Protein AF-A0A444R8L6-F1 (afdb_monomer)

Foldseek 3Di:
DPPVVVVVVCLVVVPLVVLVVVLVVVCVVCVPCNVVSVVVNVVSVVVVLLVVLLVVLVVCVVVVNDPVVSCVPSVDDPVNNVVVVD

Nearest PDB structures (foldseek):
  7th0-assembly1_A-2  TM=9.641E-01  e=3.885E-04  Escherichia coli str. K-12 substr. MG1655
  4u7o-assembly1_A  TM=6.287E-01  e=8.735E+00  Lactiplantibacillus plantarum JDM1
  3frw-assembly1_A  TM=4.743E-01  e=7.730E+00  Blautia obeum ATCC 29174

Sequence (86 aa):
RQIKGLFNYILQTGDAVRFNDFIDGVAERSPKHKESLMTIAERLRQEGEQSKALHIAKIMLESGVPLADIMRFTGVSEEELAAASQ

Solvent-accessible surface area (backbone atoms only — not comparable to full-atom values): 4949 Å² total; per-residue (Å²): 128,64,65,65,57,54,51,50,48,41,66,72,67,65,47,64,70,64,45,52,58,49,54,52,60,50,26,70,78,32,69,92,47,24,67,61,50,51,51,50,52,50,48,54,49,51,53,49,52,52,51,50,32,51,52,52,43,50,54,39,49,77,71,66,50,56,65,72,57,41,31,71,75,48,70,51,52,71,67,58,56,56,66,74,71,114

Mean predicted aligned error: 10.6 Å

Secondary structure (DSSP, 8-state):
-HHHHHHHHHHHHT-HHHHHHHHHHHHHH-GGGHHHHHHHHHHHHHHHHHHHHHHHHHHHHHTT--HHHHHHHH---HHHHHHTT-

Structure (mmCIF, N/CA/C/O backbone):
data_AF-A0A444R8L6-F1
#
_entry.id   AF-A0A444R8L6-F1
#
loop_
_atom_site.group_PDB
_atom_site.id
_atom_site.type_symbol
_atom_site.label_atom_id
_atom_site.label_alt_id
_atom_site.label_comp_id
_atom_site.label_asym_id
_atom_site.label_entity_id
_atom_site.label_seq_id
_atom_site.pdbx_PDB_ins_code
_atom_site.Cartn_x
_atom_site.Cartn_y
_atom_site.Cartn_z
_atom_site.occupancy
_atom_site.B_iso_or_equiv
_atom_site.auth_seq_id
_atom_site.auth_comp_id
_atom_site.auth_asym_id
_atom_site.auth_atom_id
_atom_site.pdbx_PDB_model_num
ATOM 1 N N . ARG A 1 1 ? 10.090 13.635 -22.409 1.00 51.97 1 ARG A N 1
ATOM 2 C CA . ARG A 1 1 ? 8.813 14.037 -21.757 1.00 51.97 1 ARG A CA 1
ATOM 3 C C . ARG A 1 1 ? 7.713 12.959 -21.799 1.00 51.97 1 ARG A C 1
ATOM 5 O O . ARG A 1 1 ? 6.732 13.136 -21.099 1.00 51.97 1 ARG A O 1
ATOM 12 N N . GLN A 1 2 ? 7.864 11.838 -22.520 1.00 56.22 2 GLN A N 1
ATOM 13 C CA . GLN A 1 2 ? 6.787 10.838 -22.666 1.00 56.22 2 GLN A CA 1
ATOM 14 C C . GLN A 1 2 ? 6.715 9.787 -21.535 1.00 56.22 2 GLN A C 1
ATOM 16 O O . GLN A 1 2 ? 5.623 9.368 -21.172 1.00 56.22 2 GLN A O 1
ATOM 21 N N . ILE A 1 3 ? 7.841 9.430 -20.903 1.00 54.72 3 ILE A N 1
ATOM 22 C CA . ILE A 1 3 ? 7.869 8.386 -19.857 1.00 54.72 3 ILE A CA 1
ATOM 23 C C . ILE A 1 3 ? 7.087 8.786 -18.596 1.00 54.72 3 ILE A C 1
ATOM 25 O O . ILE A 1 3 ? 6.324 7.982 -18.080 1.00 54.72 3 ILE A O 1
ATOM 29 N N . LYS A 1 4 ? 7.204 10.040 -18.132 1.00 53.00 4 LYS A N 1
ATOM 30 C CA . LYS A 1 4 ? 6.483 10.514 -16.932 1.00 53.00 4 LYS A CA 1
ATOM 31 C C . LYS A 1 4 ? 4.959 10.429 -17.072 1.00 53.00 4 LYS A C 1
ATOM 33 O O . LYS A 1 4 ? 4.287 10.105 -16.104 1.00 53.00 4 LYS A O 1
ATOM 38 N N . GLY A 1 5 ? 4.423 10.720 -18.260 1.00 58.09 5 GLY A N 1
ATOM 39 C CA . GLY A 1 5 ? 2.978 10.676 -18.502 1.00 58.09 5 GLY A CA 1
ATOM 40 C C . GLY A 1 5 ? 2.431 9.250 -18.478 1.00 58.09 5 GLY A C 1
ATOM 41 O O . GLY A 1 5 ? 1.420 8.995 -17.834 1.00 58.09 5 GLY A O 1
ATOM 42 N N . LEU A 1 6 ? 3.142 8.313 -19.115 1.00 56.78 6 LEU A N 1
ATOM 43 C CA . LEU A 1 6 ? 2.749 6.904 -19.135 1.00 56.78 6 LEU A CA 1
ATOM 44 C C . LEU A 1 6 ? 2.912 6.247 -17.756 1.00 56.78 6 LEU A C 1
ATOM 46 O O . LEU A 1 6 ? 2.047 5.491 -17.330 1.00 56.78 6 LEU A O 1
ATOM 50 N N . PHE A 1 7 ? 3.977 6.600 -17.034 1.00 62.31 7 PHE A N 1
ATOM 51 C CA . PHE A 1 7 ? 4.213 6.138 -15.668 1.00 62.31 7 PHE A CA 1
ATOM 52 C C . PHE A 1 7 ? 3.107 6.604 -14.712 1.00 62.31 7 PHE A C 1
ATOM 54 O O . PHE A 1 7 ? 2.557 5.796 -13.970 1.00 62.31 7 PHE A O 1
ATOM 61 N N . ASN A 1 8 ? 2.706 7.879 -14.795 1.00 54.03 8 ASN A N 1
ATOM 62 C CA . ASN A 1 8 ? 1.578 8.402 -14.020 1.00 54.03 8 ASN A CA 1
ATOM 63 C C . ASN A 1 8 ? 0.254 7.715 -14.374 1.00 54.03 8 ASN A C 1
ATOM 65 O O . ASN A 1 8 ? -0.547 7.466 -13.482 1.00 54.03 8 ASN A O 1
ATOM 69 N N . TYR A 1 9 ? 0.027 7.389 -15.649 1.00 57.31 9 TYR A N 1
ATOM 70 C CA . TYR A 1 9 ? -1.189 6.703 -16.083 1.00 57.31 9 TYR A CA 1
ATOM 71 C C . TYR A 1 9 ? -1.278 5.275 -15.529 1.00 57.31 9 TYR A C 1
ATOM 73 O O . TYR A 1 9 ? -2.325 4.890 -15.016 1.00 57.31 9 TYR A O 1
ATOM 81 N N . ILE A 1 10 ? -0.183 4.508 -15.570 1.00 62.03 10 ILE A N 1
ATOM 82 C CA . ILE A 1 10 ? -0.135 3.142 -15.025 1.00 62.03 10 ILE A CA 1
ATOM 83 C C . ILE A 1 10 ? -0.291 3.157 -13.495 1.00 62.03 10 ILE A C 1
ATOM 85 O O . ILE A 1 10 ? -1.067 2.374 -12.953 1.00 62.03 10 ILE A O 1
ATOM 89 N N . LEU A 1 11 ? 0.367 4.096 -12.805 1.00 58.44 11 LEU A N 1
ATOM 90 C CA . LEU A 1 11 ? 0.211 4.263 -11.356 1.00 58.44 11 LEU A CA 1
ATOM 91 C C . LEU A 1 11 ? -1.205 4.694 -10.944 1.00 58.44 11 LEU A C 1
ATOM 93 O O . LEU A 1 11 ? -1.705 4.217 -9.933 1.00 58.44 11 LEU A O 1
ATOM 97 N N . GLN A 1 12 ? -1.867 5.569 -11.712 1.00 53.00 12 GLN A N 1
ATOM 98 C CA . GLN A 1 12 ? -3.232 6.025 -11.406 1.00 53.00 12 GLN A CA 1
ATOM 99 C C . GLN A 1 12 ? -4.309 4.980 -11.705 1.00 53.00 12 GLN A C 1
ATOM 101 O O . GLN A 1 12 ? -5.332 4.959 -11.027 1.00 53.00 12 GLN A O 1
ATOM 106 N N . THR A 1 13 ? -4.113 4.145 -12.727 1.00 54.22 13 THR A N 1
ATOM 107 C CA . THR A 1 13 ? -5.098 3.124 -13.126 1.00 54.22 13 THR A CA 1
ATOM 108 C C . THR A 1 13 ? -4.947 1.799 -12.379 1.00 54.22 13 THR A C 1
ATOM 110 O O . THR A 1 13 ? -5.882 1.003 -12.394 1.00 54.22 13 THR A O 1
ATOM 113 N N . GLY A 1 14 ? -3.813 1.556 -11.707 1.00 52.19 14 GLY A N 1
ATOM 114 C CA . GLY A 1 14 ? -3.597 0.352 -10.896 1.00 52.19 14 GLY A CA 1
ATOM 115 C C . GLY A 1 14 ? -3.462 -0.946 -11.703 1.00 52.19 14 GLY A C 1
ATOM 116 O O . GLY A 1 14 ? -3.556 -2.033 -11.133 1.00 52.19 14 GLY A O 1
ATOM 117 N N . ASP A 1 15 ? -3.247 -0.858 -13.019 1.00 62.34 15 ASP A N 1
ATOM 118 C CA . ASP A 1 15 ? -3.091 -2.019 -13.899 1.00 62.34 15 ASP A CA 1
ATOM 119 C C . ASP A 1 15 ? -1.684 -2.625 -13.750 1.00 62.34 15 ASP A C 1
ATOM 121 O O . ASP A 1 15 ? -0.731 -2.276 -14.458 1.00 62.34 15 ASP A O 1
ATOM 125 N N . ALA A 1 16 ? -1.556 -3.531 -12.777 1.00 57.09 16 ALA A N 1
ATOM 126 C CA . ALA A 1 16 ? -0.306 -4.202 -12.425 1.00 57.09 16 ALA A CA 1
ATOM 127 C C . ALA A 1 16 ? 0.300 -5.010 -13.588 1.00 57.09 16 ALA A C 1
ATOM 129 O O . ALA A 1 16 ? 1.518 -5.186 -13.636 1.00 57.09 16 ALA A O 1
ATOM 130 N N . VAL A 1 17 ? -0.523 -5.470 -14.540 1.00 55.28 17 VAL A N 1
ATOM 131 C CA . VAL A 1 17 ? -0.058 -6.235 -15.708 1.00 55.28 17 VAL A CA 1
ATOM 132 C C . VAL A 1 17 ? 0.751 -5.328 -16.633 1.00 55.28 17 VAL A C 1
ATOM 134 O O . VAL A 1 17 ? 1.894 -5.632 -16.962 1.00 55.28 17 VAL A O 1
ATOM 137 N N . ARG A 1 18 ? 0.217 -4.144 -16.954 1.00 64.38 18 ARG A N 1
ATOM 138 C CA . ARG A 1 18 ? 0.917 -3.152 -17.789 1.00 64.38 18 ARG A CA 1
ATOM 139 C C . ARG A 1 18 ? 2.139 -2.537 -17.113 1.00 64.38 18 ARG A C 1
ATOM 141 O O . ARG A 1 18 ? 3.043 -2.065 -17.803 1.00 64.38 18 ARG A O 1
ATOM 148 N N . PHE A 1 19 ? 2.167 -2.519 -15.781 1.00 67.12 19 PHE A N 1
ATOM 149 C CA . PHE A 1 19 ? 3.314 -2.037 -15.019 1.00 67.12 19 PHE A CA 1
ATOM 150 C C . PHE A 1 19 ? 4.530 -2.953 -15.166 1.00 67.12 19 PHE A C 1
ATOM 152 O O . PHE A 1 19 ? 5.614 -2.461 -15.477 1.00 67.12 19 PHE A O 1
ATOM 159 N N . ASN A 1 20 ? 4.354 -4.268 -15.011 1.00 67.44 20 ASN A N 1
ATOM 160 C CA . ASN A 1 20 ? 5.460 -5.221 -15.133 1.00 67.44 20 ASN A CA 1
ATOM 161 C C . ASN A 1 20 ? 6.033 -5.240 -16.560 1.00 67.44 20 ASN A C 1
ATOM 163 O O . ASN A 1 20 ? 7.239 -5.059 -16.716 1.00 67.44 20 ASN A O 1
ATOM 167 N N . ASP A 1 21 ? 5.179 -5.291 -17.592 1.00 71.75 21 ASP A N 1
ATOM 168 C CA . ASP A 1 21 ? 5.606 -5.239 -19.003 1.00 71.75 21 ASP A CA 1
ATOM 169 C C . ASP A 1 21 ? 6.402 -3.960 -19.326 1.00 71.75 21 ASP A C 1
ATOM 171 O O . ASP A 1 21 ? 7.373 -3.962 -20.091 1.00 71.75 21 ASP A O 1
ATOM 175 N N . PHE A 1 22 ? 6.002 -2.833 -18.729 1.00 71.31 22 PHE A N 1
ATOM 176 C CA . PHE A 1 22 ? 6.715 -1.571 -18.872 1.00 71.31 22 PHE A CA 1
ATOM 177 C C . PHE A 1 22 ? 8.093 -1.616 -18.199 1.00 71.31 22 PHE A C 1
ATOM 179 O O . PHE A 1 22 ? 9.080 -1.204 -18.814 1.00 71.31 22 PHE A O 1
ATOM 186 N N . ILE A 1 23 ? 8.172 -2.098 -16.954 1.00 70.94 23 ILE A N 1
ATOM 187 C CA . ILE A 1 23 ? 9.434 -2.212 -16.213 1.00 70.94 23 ILE A CA 1
ATOM 188 C C . ILE A 1 23 ? 10.402 -3.142 -16.949 1.00 70.94 23 ILE A C 1
ATOM 190 O O . ILE A 1 23 ? 11.557 -2.757 -17.147 1.00 70.94 23 ILE A O 1
ATOM 194 N N . ASP A 1 24 ? 9.924 -4.282 -17.449 1.00 72.38 24 ASP A N 1
ATOM 195 C CA . ASP A 1 24 ? 10.715 -5.228 -18.239 1.00 72.38 24 ASP A CA 1
ATOM 196 C C . ASP A 1 24 ? 11.240 -4.584 -19.531 1.00 72.38 24 ASP A C 1
ATOM 198 O O . ASP A 1 24 ? 12.444 -4.612 -19.807 1.00 72.38 24 ASP A O 1
ATOM 202 N N . GLY A 1 25 ? 10.382 -3.878 -20.274 1.00 73.25 25 GLY A N 1
ATOM 203 C CA . GLY A 1 25 ? 10.791 -3.182 -21.494 1.00 73.25 25 GLY A CA 1
ATOM 204 C C . GLY A 1 25 ? 11.764 -2.017 -21.256 1.00 73.25 25 GLY A C 1
ATOM 205 O O . GLY A 1 25 ? 12.537 -1.651 -22.145 1.00 73.25 25 GLY A O 1
ATOM 206 N N . VAL A 1 26 ? 11.749 -1.364 -20.088 1.00 68.75 26 VAL A N 1
ATOM 207 C CA . VAL A 1 26 ? 12.759 -0.345 -19.735 1.00 68.75 26 VAL A CA 1
ATOM 208 C C . VAL A 1 26 ? 14.062 -1.006 -19.268 1.00 68.75 26 VAL A C 1
ATOM 210 O O . VAL A 1 26 ? 15.141 -0.540 -19.640 1.00 68.75 26 VAL A O 1
ATOM 213 N N . ALA A 1 27 ? 13.977 -2.109 -18.525 1.00 69.81 27 ALA A N 1
ATOM 214 C CA . ALA A 1 27 ? 15.119 -2.894 -18.072 1.00 69.81 27 ALA A CA 1
ATOM 215 C C . ALA A 1 27 ? 15.931 -3.499 -19.232 1.00 69.81 27 ALA A C 1
ATOM 217 O O . ALA A 1 27 ? 17.162 -3.486 -19.178 1.00 69.81 27 ALA A O 1
ATOM 218 N N . GLU A 1 28 ? 15.278 -3.970 -20.300 1.00 73.06 28 GLU A N 1
ATOM 219 C CA . GLU A 1 28 ? 15.956 -4.455 -21.516 1.00 73.06 28 GLU A CA 1
ATOM 220 C C . GLU A 1 28 ? 16.736 -3.352 -22.238 1.00 73.06 28 GLU A C 1
ATOM 222 O O . GLU A 1 28 ? 17.858 -3.564 -22.697 1.00 73.06 28 GLU A O 1
ATOM 227 N N . ARG A 1 29 ? 16.166 -2.144 -22.313 1.00 74.75 29 ARG A N 1
ATOM 228 C CA . ARG A 1 29 ? 16.784 -0.997 -22.999 1.00 74.75 29 ARG A CA 1
ATOM 229 C C . ARG A 1 29 ? 17.910 -0.351 -22.199 1.00 74.75 29 ARG A C 1
ATOM 231 O O . ARG A 1 29 ? 18.688 0.422 -22.756 1.00 74.75 29 ARG A O 1
ATOM 238 N N . SER A 1 30 ? 18.007 -0.645 -20.904 1.00 67.56 30 SER A N 1
ATOM 239 C CA . SER A 1 30 ? 19.091 -0.156 -20.061 1.00 67.56 30 SER A CA 1
ATOM 240 C C . SER A 1 30 ? 19.541 -1.208 -19.043 1.00 67.56 30 SER A C 1
ATOM 242 O O . SER A 1 30 ? 19.191 -1.126 -17.862 1.00 67.56 30 SER A O 1
ATOM 244 N N . PRO A 1 31 ? 20.395 -2.162 -19.465 1.00 67.31 31 PRO A N 1
ATOM 245 C CA . PRO A 1 31 ? 20.912 -3.211 -18.585 1.00 67.31 31 PRO A CA 1
ATOM 246 C C . PRO A 1 31 ? 21.600 -2.652 -17.333 1.00 67.31 31 PRO A C 1
ATOM 248 O O . PRO A 1 31 ? 21.490 -3.221 -16.252 1.00 67.31 31 PRO A O 1
ATOM 251 N N . LYS A 1 32 ? 22.245 -1.483 -17.459 1.00 73.25 32 LYS A N 1
ATOM 252 C CA . LYS A 1 32 ? 22.922 -0.774 -16.363 1.00 73.25 32 LYS A CA 1
ATOM 253 C C . LYS A 1 32 ? 21.966 -0.257 -15.276 1.00 73.25 32 LYS A C 1
ATOM 255 O O . LYS A 1 32 ? 22.396 -0.055 -14.147 1.00 73.25 32 LYS A O 1
ATOM 260 N N . HIS A 1 33 ? 20.695 -0.021 -15.601 1.00 63.16 33 HIS A N 1
ATOM 261 C CA . HIS A 1 33 ? 19.694 0.519 -14.671 1.00 63.16 33 HIS A CA 1
ATOM 262 C C . HIS A 1 33 ? 18.599 -0.491 -14.301 1.00 63.16 33 HIS A C 1
ATOM 264 O O . HIS A 1 33 ? 17.724 -0.171 -13.498 1.00 63.16 33 HIS A O 1
ATOM 270 N N . LYS A 1 34 ? 18.667 -1.714 -14.843 1.00 68.94 34 LYS A N 1
ATOM 271 C CA . LYS A 1 34 ? 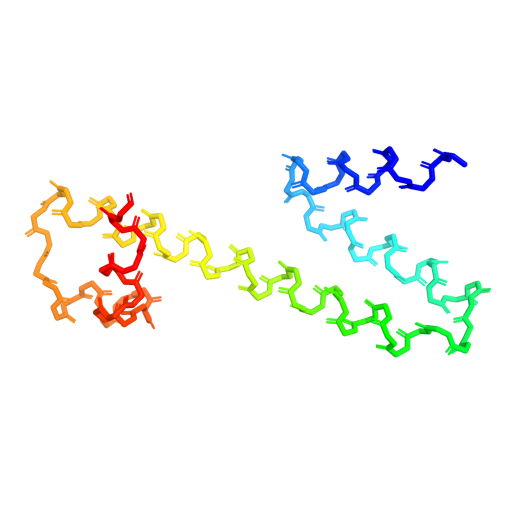17.709 -2.801 -14.607 1.00 68.94 34 LYS A CA 1
ATOM 272 C C . LYS A 1 34 ? 17.485 -3.076 -13.121 1.00 68.94 34 LYS A C 1
ATOM 274 O O . LYS A 1 34 ? 16.346 -3.084 -12.676 1.00 68.94 34 LYS A O 1
ATOM 279 N N . GLU A 1 35 ? 18.552 -3.245 -12.347 1.00 71.31 35 GLU A N 1
ATOM 280 C CA . GLU A 1 35 ? 18.453 -3.555 -10.914 1.00 71.31 35 GLU A CA 1
ATOM 281 C C . GLU A 1 35 ? 17.764 -2.433 -10.120 1.00 71.31 35 GLU A C 1
ATOM 283 O O . GLU A 1 35 ? 16.863 -2.686 -9.317 1.00 71.31 35 GLU A O 1
ATOM 288 N N . SER A 1 36 ? 18.113 -1.173 -10.399 1.00 70.88 36 SER A N 1
ATOM 289 C CA . SER A 1 36 ? 17.481 -0.016 -9.756 1.00 70.88 36 SER A CA 1
ATOM 290 C C . SER A 1 36 ? 16.001 0.116 -10.126 1.00 70.88 36 SER A C 1
ATOM 292 O O . SER A 1 36 ? 15.183 0.430 -9.266 1.00 70.88 36 SER A O 1
ATOM 294 N N . LEU A 1 37 ? 15.635 -0.148 -11.382 1.00 69.25 37 LEU A N 1
ATOM 295 C CA . LEU A 1 37 ? 14.244 -0.095 -11.842 1.00 69.25 37 LEU A CA 1
ATOM 296 C C . LEU A 1 37 ? 13.398 -1.231 -11.267 1.00 69.25 37 LEU A C 1
ATOM 298 O O . LEU A 1 37 ? 12.286 -0.975 -10.818 1.00 69.25 37 LEU A O 1
ATOM 302 N N . MET A 1 38 ? 13.939 -2.449 -11.207 1.00 74.06 38 MET A N 1
ATOM 303 C CA . MET A 1 38 ? 13.298 -3.578 -10.528 1.00 74.06 38 MET A CA 1
ATOM 304 C C . MET A 1 38 ? 13.082 -3.284 -9.043 1.00 74.06 38 MET A C 1
ATOM 306 O O . MET A 1 38 ? 12.016 -3.566 -8.508 1.00 74.06 38 MET A O 1
ATOM 310 N N . THR A 1 39 ? 14.055 -2.645 -8.389 1.00 77.69 39 THR A N 1
ATOM 311 C CA . THR A 1 39 ? 13.927 -2.219 -6.988 1.00 77.69 39 THR A CA 1
ATOM 312 C C . THR A 1 39 ? 12.813 -1.184 -6.806 1.00 77.69 39 THR A C 1
ATOM 314 O O . THR A 1 39 ? 12.060 -1.255 -5.838 1.00 77.69 39 THR A O 1
ATOM 317 N N . ILE A 1 40 ? 12.679 -0.227 -7.729 1.00 71.75 40 ILE A N 1
ATOM 318 C CA . ILE A 1 40 ? 11.589 0.761 -7.708 1.00 71.75 40 ILE A CA 1
ATOM 319 C C . ILE A 1 40 ? 10.238 0.076 -7.951 1.00 71.75 40 ILE A C 1
ATOM 321 O O . ILE A 1 40 ? 9.273 0.375 -7.256 1.00 71.75 40 ILE A O 1
ATOM 325 N N . ALA A 1 41 ? 10.171 -0.860 -8.898 1.00 70.00 41 ALA A N 1
ATOM 326 C CA . ALA A 1 41 ? 8.965 -1.625 -9.192 1.00 70.00 41 ALA A CA 1
ATOM 327 C C . ALA A 1 41 ? 8.509 -2.477 -8.002 1.00 70.00 41 ALA A C 1
ATOM 329 O O . ALA A 1 41 ? 7.324 -2.512 -7.680 1.00 70.00 41 AL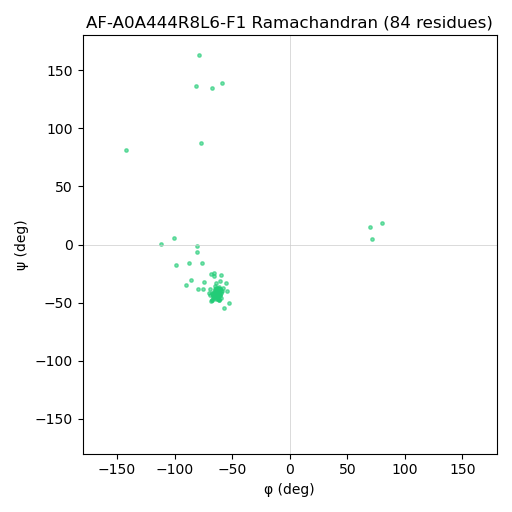A A O 1
ATOM 330 N N . GLU A 1 42 ? 9.455 -3.125 -7.322 1.00 72.88 42 GLU A N 1
ATOM 331 C CA . GLU A 1 42 ? 9.196 -3.889 -6.106 1.00 72.88 42 GLU A CA 1
ATOM 332 C C . GLU A 1 42 ? 8.654 -2.995 -4.990 1.00 72.88 42 GLU A C 1
ATOM 334 O O . GLU A 1 42 ? 7.615 -3.314 -4.421 1.00 72.88 42 GLU A O 1
ATOM 339 N N . ARG A 1 43 ? 9.287 -1.840 -4.737 1.00 71.06 43 ARG A N 1
ATOM 340 C CA . ARG A 1 43 ? 8.797 -0.874 -3.741 1.00 71.06 43 ARG A CA 1
ATOM 341 C C . ARG A 1 43 ? 7.395 -0.377 -4.066 1.00 71.06 43 ARG A C 1
ATOM 343 O O . ARG A 1 43 ? 6.544 -0.390 -3.193 1.00 71.06 43 ARG A O 1
ATOM 350 N N . LEU A 1 44 ? 7.128 -0.012 -5.320 1.00 69.25 44 LEU A N 1
ATOM 351 C CA . LEU A 1 44 ? 5.803 0.457 -5.737 1.00 69.25 44 LEU A CA 1
ATOM 352 C C . LEU A 1 44 ? 4.722 -0.615 -5.556 1.00 69.25 44 LEU A C 1
ATOM 354 O O . LEU A 1 44 ? 3.608 -0.304 -5.145 1.00 69.25 44 LEU A O 1
ATOM 358 N N . ARG A 1 45 ? 5.046 -1.884 -5.824 1.00 72.19 45 ARG A N 1
ATOM 359 C CA . ARG A 1 45 ? 4.143 -3.009 -5.556 1.00 72.19 45 ARG A CA 1
ATOM 360 C C . ARG A 1 45 ? 3.924 -3.208 -4.056 1.00 72.19 45 ARG A C 1
ATOM 362 O O . ARG A 1 45 ? 2.780 -3.367 -3.648 1.00 72.19 45 ARG A O 1
ATOM 369 N N . GLN A 1 46 ? 4.986 -3.179 -3.252 1.00 73.94 46 GLN A N 1
ATOM 370 C CA . GLN A 1 46 ? 4.895 -3.316 -1.795 1.00 73.94 46 GLN A CA 1
ATOM 371 C C . GLN A 1 46 ? 4.067 -2.188 -1.173 1.00 73.94 46 GLN A C 1
ATOM 373 O O . GLN A 1 46 ? 3.139 -2.467 -0.423 1.00 73.94 46 GLN A O 1
ATOM 378 N N . GLU A 1 47 ? 4.334 -0.936 -1.547 1.00 73.56 47 GLU A N 1
ATOM 379 C CA . GLU A 1 47 ? 3.563 0.235 -1.112 1.00 73.56 47 GLU A CA 1
ATOM 380 C C . GLU A 1 47 ? 2.093 0.135 -1.555 1.00 73.56 47 GLU A C 1
ATOM 382 O O . GLU A 1 47 ? 1.188 0.469 -0.791 1.00 73.56 47 GLU A O 1
ATOM 387 N N . GLY A 1 48 ? 1.831 -0.375 -2.764 1.00 78.25 48 GLY A N 1
ATOM 388 C CA . GLY A 1 48 ? 0.476 -0.608 -3.266 1.00 78.25 48 GLY A CA 1
ATOM 389 C C . GLY A 1 48 ? -0.290 -1.680 -2.485 1.00 78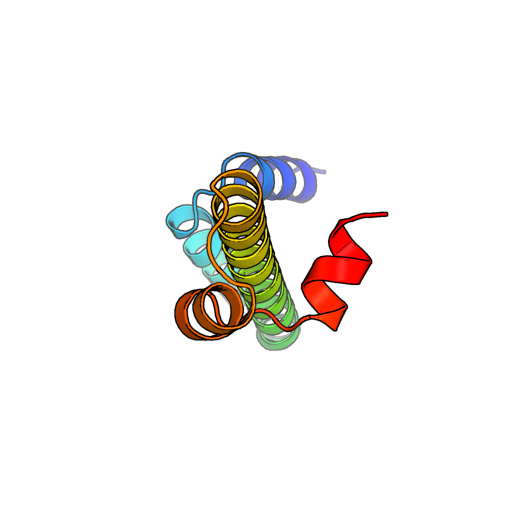.25 48 GLY A C 1
ATOM 390 O O . GLY A 1 48 ? -1.449 -1.469 -2.131 1.00 78.25 48 GLY A O 1
ATOM 391 N N . GLU A 1 49 ? 0.340 -2.816 -2.186 1.00 78.38 49 GLU A N 1
ATOM 392 C CA . GLU A 1 49 ? -0.264 -3.877 -1.370 1.00 78.38 49 GLU A CA 1
ATOM 393 C C . GLU A 1 49 ? -0.468 -3.425 0.083 1.00 78.38 49 GLU A C 1
ATOM 395 O O . GLU A 1 49 ? -1.546 -3.633 0.639 1.00 78.38 49 GLU A O 1
ATOM 400 N N . GLN A 1 50 ? 0.500 -2.713 0.667 1.00 81.06 50 GLN A N 1
ATOM 401 C CA . GLN A 1 50 ? 0.371 -2.122 2.002 1.00 81.06 50 GLN A CA 1
ATOM 402 C C . GLN A 1 50 ? -0.777 -1.102 2.049 1.00 81.06 50 GLN A C 1
ATOM 404 O O . GLN A 1 50 ? -1.585 -1.114 2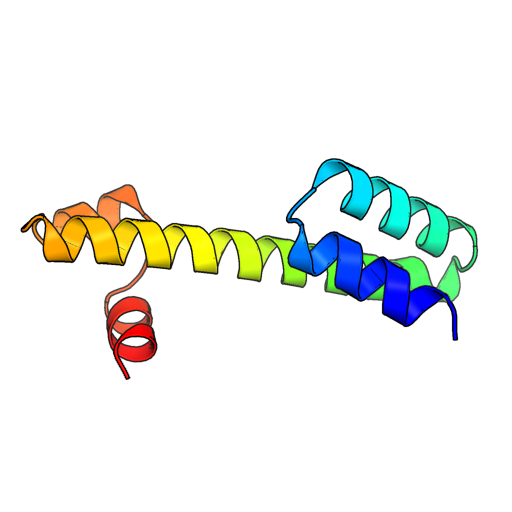.976 1.00 81.06 50 GLN A O 1
ATOM 409 N N . SER A 1 51 ? -0.914 -0.260 1.019 1.00 82.00 51 SER A N 1
ATOM 410 C CA . SER A 1 51 ? -2.014 0.702 0.906 1.00 82.00 51 SER A CA 1
ATOM 411 C C . SER A 1 51 ? -3.383 0.014 0.822 1.00 82.00 51 SER A C 1
ATOM 413 O O . SER A 1 51 ? -4.323 0.427 1.507 1.00 82.00 51 SER A O 1
ATOM 415 N N . LYS A 1 52 ? -3.504 -1.078 0.052 1.00 81.38 52 LYS A N 1
ATOM 416 C CA . LYS A 1 52 ? -4.734 -1.889 -0.001 1.00 81.38 52 LYS A CA 1
ATOM 417 C C . LYS A 1 52 ? -5.035 -2.556 1.339 1.00 81.38 52 LYS A C 1
ATOM 419 O O . LYS A 1 52 ? -6.182 -2.522 1.781 1.00 81.38 52 LYS A O 1
ATOM 424 N N . ALA A 1 53 ? -4.028 -3.137 1.990 1.00 82.94 53 ALA A N 1
ATOM 425 C CA . ALA A 1 53 ? -4.180 -3.775 3.293 1.00 82.94 53 ALA A CA 1
ATOM 426 C C . ALA A 1 53 ? -4.661 -2.767 4.350 1.00 82.94 53 ALA A C 1
ATOM 428 O O . ALA A 1 53 ? -5.614 -3.049 5.076 1.00 82.94 53 ALA A O 1
ATOM 429 N N . LEU A 1 54 ? -4.089 -1.558 4.364 1.00 86.81 54 LEU A N 1
ATOM 430 C CA . LEU A 1 54 ? -4.535 -0.441 5.203 1.00 86.81 54 LEU A CA 1
ATOM 431 C C . LEU A 1 54 ? -5.972 -0.012 4.894 1.00 86.81 54 LEU A C 1
ATOM 433 O O . LEU A 1 54 ? -6.752 0.239 5.810 1.00 86.81 54 LEU A O 1
ATOM 437 N N . HIS A 1 55 ? -6.346 0.060 3.615 1.00 83.19 55 HIS A N 1
ATOM 438 C CA . HIS A 1 55 ? -7.709 0.403 3.213 1.00 83.19 55 HIS A CA 1
ATOM 439 C C . HIS A 1 55 ? -8.733 -0.628 3.710 1.00 83.19 55 HIS A C 1
ATOM 441 O O . HIS A 1 55 ? -9.748 -0.254 4.296 1.00 83.19 55 HIS A O 1
ATOM 447 N N . ILE A 1 56 ? -8.441 -1.921 3.546 1.00 80.62 56 ILE A N 1
ATOM 448 C CA . ILE A 1 56 ? -9.282 -3.009 4.062 1.00 80.62 56 ILE A CA 1
ATOM 449 C C . ILE A 1 56 ? -9.353 -2.943 5.592 1.00 80.62 56 ILE A C 1
ATOM 451 O O . ILE A 1 56 ? -10.440 -3.036 6.157 1.00 80.62 56 ILE A O 1
ATOM 455 N N . ALA A 1 57 ? -8.221 -2.723 6.264 1.00 86.12 57 ALA A N 1
ATOM 456 C CA . ALA A 1 57 ? -8.161 -2.623 7.718 1.00 86.12 57 ALA A CA 1
ATOM 457 C C . ALA A 1 57 ? -9.017 -1.461 8.261 1.00 86.12 57 ALA A C 1
ATOM 459 O O . ALA A 1 57 ? -9.717 -1.635 9.258 1.00 86.12 57 ALA A O 1
ATOM 460 N N . LYS A 1 58 ? -9.045 -0.311 7.569 1.00 86.50 58 LYS A N 1
ATOM 461 C CA . LYS A 1 58 ? -9.937 0.816 7.898 1.00 86.50 58 LYS A CA 1
ATOM 462 C C . LYS A 1 58 ? -11.415 0.449 7.767 1.00 86.50 58 LYS A C 1
ATOM 464 O O . LYS A 1 58 ? -12.174 0.690 8.699 1.00 86.50 58 LYS A O 1
ATOM 469 N N . ILE A 1 59 ? -11.812 -0.199 6.669 1.00 85.50 59 ILE A N 1
ATOM 470 C CA . ILE A 1 59 ? -13.199 -0.659 6.476 1.00 85.50 59 ILE A CA 1
ATOM 471 C C . ILE A 1 59 ? -13.604 -1.646 7.581 1.00 85.50 59 ILE A C 1
ATOM 473 O O . ILE A 1 59 ? -14.713 -1.572 8.113 1.00 85.50 59 ILE A O 1
ATOM 477 N N . MET A 1 60 ? -12.711 -2.570 7.949 1.00 87.12 60 MET A N 1
ATOM 478 C CA . MET A 1 60 ? -12.955 -3.525 9.033 1.00 87.12 60 MET A CA 1
ATOM 479 C C . MET A 1 60 ? -13.130 -2.817 10.383 1.00 87.12 60 MET A C 1
ATOM 481 O O . MET A 1 60 ? -14.037 -3.171 11.135 1.00 87.12 60 MET A O 1
ATOM 485 N N . LEU A 1 61 ? -12.319 -1.794 10.666 1.00 87.12 61 LEU A N 1
ATOM 486 C CA . LEU A 1 61 ? -12.430 -0.991 11.883 1.00 87.12 61 LEU A CA 1
ATOM 487 C C . LEU A 1 61 ? -13.760 -0.226 11.940 1.00 87.12 61 LEU A C 1
ATOM 489 O O . LEU A 1 61 ? -14.459 -0.289 12.948 1.00 87.12 61 LEU A O 1
ATOM 493 N N . GLU A 1 62 ? -14.146 0.432 10.844 1.00 86.88 62 GLU A N 1
ATOM 494 C CA . GLU A 1 62 ? -15.442 1.118 10.705 1.00 86.88 62 GLU A CA 1
ATOM 495 C C . GLU A 1 62 ? -16.628 0.154 10.858 1.00 86.88 62 GLU A C 1
ATOM 497 O O . GLU A 1 62 ? -17.678 0.523 11.381 1.00 86.88 62 GLU A O 1
ATOM 502 N N . SER A 1 63 ? -16.441 -1.104 10.455 1.00 89.75 63 SER A N 1
ATOM 503 C CA . SER A 1 63 ? -17.428 -2.179 10.604 1.00 89.75 63 SER A CA 1
ATOM 504 C C . SER A 1 63 ? -17.450 -2.804 12.009 1.00 89.75 63 SER A C 1
ATOM 506 O O . SER A 1 63 ? -18.243 -3.712 12.257 1.00 89.75 63 SER A O 1
ATOM 508 N N . GLY A 1 64 ? -16.594 -2.349 12.931 1.00 89.25 64 GLY A N 1
ATOM 509 C CA . GLY A 1 64 ? -16.535 -2.827 14.315 1.00 89.25 64 GLY A CA 1
ATOM 510 C C . GLY A 1 64 ? -15.780 -4.145 14.516 1.00 89.25 64 GLY A C 1
ATOM 511 O O . GLY A 1 64 ? -15.971 -4.803 15.540 1.00 89.25 64 GLY A O 1
ATOM 512 N N . VAL A 1 65 ? -14.936 -4.558 13.563 1.00 89.81 65 VAL A N 1
ATOM 513 C CA . VAL A 1 65 ? -14.086 -5.749 13.719 1.00 89.81 65 VAL A CA 1
ATOM 514 C C . VAL A 1 65 ? -13.035 -5.488 14.813 1.00 89.81 65 VAL A C 1
ATOM 516 O O . VAL A 1 65 ? -12.404 -4.429 14.807 1.00 89.81 65 VAL A O 1
ATOM 519 N N . PRO A 1 66 ? -12.802 -6.428 15.752 1.00 91.69 66 PR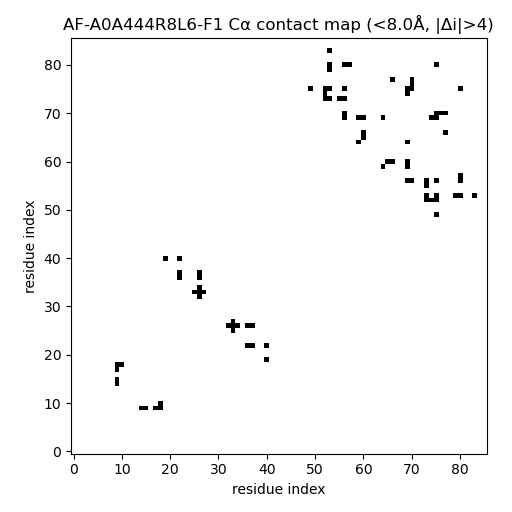O A N 1
ATOM 520 C CA . PRO A 1 66 ? -11.777 -6.266 16.779 1.00 91.69 66 PRO A CA 1
ATOM 521 C C . PRO A 1 66 ? -10.374 -6.080 16.190 1.00 91.69 66 PRO A C 1
ATOM 523 O O . PRO A 1 66 ? -9.977 -6.805 15.278 1.00 91.69 66 PRO A O 1
ATOM 526 N N . LEU A 1 67 ? -9.582 -5.172 16.770 1.00 87.44 67 LEU A N 1
ATOM 527 C CA . LEU A 1 67 ? -8.241 -4.825 16.280 1.00 87.44 67 LEU A CA 1
ATOM 528 C C . LEU A 1 67 ? -7.317 -6.047 16.128 1.00 87.44 67 LEU A C 1
ATOM 530 O O . LEU A 1 67 ? -6.625 -6.175 15.124 1.00 87.44 67 LEU A O 1
ATOM 534 N N . ALA A 1 68 ? -7.369 -6.990 17.073 1.00 89.75 68 ALA A N 1
ATOM 535 C CA . ALA A 1 68 ? -6.587 -8.226 17.010 1.00 89.75 68 ALA A CA 1
ATOM 536 C C . ALA A 1 68 ? -6.925 -9.092 15.780 1.00 89.75 68 ALA A C 1
ATOM 538 O O . ALA A 1 68 ? -6.037 -9.707 15.188 1.00 89.75 68 ALA A O 1
ATOM 539 N N . ASP A 1 69 ? -8.198 -9.133 15.378 1.00 84.94 69 ASP A N 1
ATOM 540 C CA . ASP A 1 69 ? -8.628 -9.853 14.179 1.00 84.94 69 ASP A CA 1
ATOM 541 C C . ASP A 1 69 ? -8.244 -9.088 12.909 1.00 84.94 69 ASP A C 1
ATOM 543 O O . ASP A 1 69 ? -7.793 -9.709 11.949 1.00 84.94 69 ASP A O 1
ATOM 547 N N . ILE A 1 70 ? -8.338 -7.752 12.917 1.00 84.00 70 ILE A N 1
ATOM 548 C CA . ILE A 1 70 ? -7.880 -6.902 11.807 1.00 84.00 70 ILE A CA 1
ATOM 549 C C . ILE A 1 70 ? -6.402 -7.168 11.522 1.00 84.00 70 ILE A C 1
ATOM 551 O O . ILE A 1 70 ? -6.064 -7.550 10.405 1.00 84.00 70 ILE A O 1
ATOM 555 N N . MET A 1 71 ? -5.542 -7.055 12.537 1.00 89.50 71 MET A N 1
ATOM 556 C CA . MET A 1 71 ? -4.102 -7.296 12.398 1.00 89.50 71 MET A CA 1
ATOM 557 C C . MET A 1 71 ? -3.814 -8.720 11.904 1.00 89.50 71 MET A C 1
ATOM 559 O O . MET A 1 71 ? -2.965 -8.920 11.037 1.00 89.50 71 MET A O 1
ATOM 563 N N . ARG A 1 72 ? -4.555 -9.725 12.399 1.00 82.75 72 ARG A N 1
ATOM 564 C CA . ARG A 1 72 ? -4.407 -11.119 11.949 1.00 82.75 72 ARG A CA 1
ATOM 565 C C . ARG A 1 72 ? -4.789 -11.309 10.478 1.00 82.75 72 ARG A C 1
ATOM 567 O O . ARG A 1 72 ? -4.187 -12.147 9.812 1.00 82.75 72 ARG A O 1
ATOM 574 N N . PHE A 1 73 ? -5.799 -10.595 9.982 1.00 80.00 73 PHE A N 1
ATOM 575 C CA . PHE A 1 73 ? -6.334 -10.787 8.632 1.00 80.00 73 PHE A CA 1
ATOM 576 C C . PHE A 1 73 ? -5.654 -9.933 7.564 1.00 80.00 73 PHE A C 1
ATOM 578 O O . PHE A 1 73 ? -5.509 -10.393 6.434 1.00 80.00 73 PHE A O 1
ATOM 585 N N . THR A 1 74 ? -5.247 -8.711 7.899 1.00 80.62 74 THR A N 1
ATOM 586 C CA . THR A 1 74 ? -4.622 -7.784 6.945 1.00 80.62 74 THR A CA 1
ATOM 587 C C . THR A 1 74 ? -3.100 -7.778 7.041 1.00 80.62 74 THR A C 1
ATOM 589 O O . THR A 1 74 ? -2.443 -7.325 6.108 1.00 80.62 74 THR A O 1
ATOM 592 N N . GLY A 1 75 ? -2.535 -8.279 8.146 1.00 86.31 75 GLY A N 1
ATOM 593 C CA . GLY A 1 75 ? -1.098 -8.229 8.424 1.00 86.31 75 GLY A CA 1
ATOM 594 C C . GLY A 1 75 ? -0.580 -6.831 8.774 1.00 86.31 75 GLY A C 1
ATOM 595 O O . GLY A 1 75 ? 0.626 -6.668 8.926 1.00 86.31 75 GLY A O 1
ATOM 596 N N . VAL A 1 76 ? -1.472 -5.843 8.895 1.00 88.31 76 VAL A N 1
ATOM 597 C CA . VAL A 1 76 ? -1.141 -4.449 9.220 1.00 88.31 76 VAL A CA 1
ATOM 598 C C . VAL A 1 76 ? -0.954 -4.303 10.728 1.00 88.31 76 VAL A C 1
ATOM 600 O O . VAL A 1 76 ? -1.749 -4.843 11.501 1.00 88.31 76 VAL A O 1
ATOM 603 N N . SER A 1 77 ? 0.077 -3.576 11.153 1.00 89.38 77 SER A N 1
ATOM 604 C CA . SER A 1 77 ? 0.341 -3.310 12.568 1.00 89.38 77 SER A CA 1
ATOM 605 C C . SER A 1 77 ? -0.548 -2.195 13.132 1.00 89.38 77 SER A C 1
ATOM 607 O O . SER A 1 77 ? -1.152 -1.402 12.403 1.00 89.38 77 SER A O 1
ATOM 609 N N . GLU A 1 78 ? -0.628 -2.112 14.459 1.00 86.69 78 GLU A N 1
ATOM 610 C CA . GLU A 1 78 ? -1.344 -1.021 15.124 1.00 86.69 78 GLU A CA 1
ATOM 611 C C . GLU A 1 78 ? -0.687 0.339 14.836 1.00 86.69 78 GLU A C 1
ATOM 613 O O . GLU A 1 78 ? -1.388 1.323 14.599 1.00 86.69 78 GLU A O 1
ATOM 618 N N . GLU A 1 79 ? 0.648 0.398 14.768 1.00 86.88 79 GLU A N 1
ATOM 619 C CA . GLU A 1 79 ? 1.375 1.620 14.414 1.00 86.88 79 GLU A CA 1
ATOM 620 C C . GLU A 1 79 ? 1.055 2.089 12.990 1.00 86.88 79 GLU A C 1
ATOM 622 O O . GLU A 1 79 ? 0.863 3.284 12.766 1.00 86.88 79 GLU A O 1
ATOM 627 N N . GLU A 1 80 ? 0.962 1.165 12.031 1.00 84.81 80 GLU A N 1
ATOM 628 C CA . GLU A 1 80 ? 0.600 1.479 10.645 1.00 84.81 80 GLU A CA 1
ATOM 629 C C . GLU A 1 80 ? -0.841 2.004 10.542 1.00 84.81 80 GLU A C 1
ATOM 631 O O . GLU A 1 80 ? -1.109 2.970 9.822 1.00 84.81 80 GLU A O 1
ATOM 636 N N . LEU A 1 81 ? -1.765 1.419 11.309 1.00 83.44 81 LEU A N 1
ATOM 637 C CA . LEU A 1 81 ? -3.150 1.884 11.417 1.00 83.44 81 LEU A CA 1
ATOM 638 C C . LEU A 1 81 ? -3.250 3.278 12.051 1.00 83.44 81 LEU A C 1
ATOM 640 O O . LEU A 1 81 ? -4.004 4.128 11.565 1.00 83.44 81 LEU A O 1
ATOM 644 N N . ALA A 1 82 ? -2.475 3.533 13.106 1.00 83.69 82 ALA A N 1
ATOM 645 C CA . ALA A 1 82 ? -2.427 4.824 13.781 1.00 83.69 82 ALA A CA 1
ATOM 646 C C . ALA A 1 82 ? -1.818 5.916 12.887 1.00 83.69 82 ALA A C 1
ATOM 648 O O . ALA A 1 82 ? -2.373 7.011 12.788 1.00 83.69 82 ALA A O 1
ATOM 649 N N . ALA A 1 83 ? -0.725 5.610 12.180 1.00 79.94 83 ALA A N 1
ATOM 650 C CA . ALA A 1 83 ? -0.071 6.533 11.254 1.00 79.94 83 ALA A CA 1
ATOM 651 C C . ALA A 1 83 ? -0.967 6.904 10.061 1.00 79.94 83 ALA A C 1
ATOM 653 O O . ALA A 1 83 ? -0.915 8.030 9.575 1.00 79.94 83 ALA A O 1
ATOM 654 N N . ALA A 1 84 ? -1.818 5.981 9.607 1.00 69.19 84 ALA A N 1
ATOM 655 C CA . ALA A 1 84 ? -2.755 6.226 8.514 1.00 69.19 84 ALA A CA 1
ATOM 656 C C . ALA A 1 84 ? -4.028 6.984 8.935 1.00 69.19 84 ALA A C 1
ATOM 658 O O . ALA A 1 84 ? -4.853 7.293 8.070 1.00 69.19 84 ALA A O 1
ATOM 659 N N . SER A 1 85 ? -4.227 7.227 10.233 1.00 61.94 85 SER A N 1
ATOM 660 C CA . SER A 1 85 ? -5.412 7.893 10.795 1.00 61.94 85 SER A CA 1
ATOM 661 C C . SER A 1 85 ? -5.179 9.377 11.141 1.00 61.94 85 SER A C 1
ATOM 663 O O . SER A 1 85 ? -6.074 10.002 11.709 1.00 61.94 85 SER A O 1
ATOM 665 N N . GLN A 1 86 ? -4.004 9.934 10.804 1.00 52.06 86 GLN A N 1
ATOM 666 C CA . GLN A 1 86 ? -3.666 11.367 10.898 1.00 52.06 86 GLN A CA 1
ATOM 667 C C . GLN A 1 86 ? -3.835 12.085 9.556 1.00 52.06 86 GLN A C 1
ATOM 669 O O . GLN A 1 86 ? -4.183 13.286 9.592 1.00 52.06 86 GLN A O 1
#

Radius of gyration: 16.72 Å; Cα contacts (8 Å, |Δi|>4): 45; chains: 1; bounding box: 40×25×40 Å

InterPro domains:
  IPR051699 Rpn/YhgA-like nuclease [PTHR34611] (2-85)

Organism: Escherichia coli (NCBI:txid562)

pLDDT: mean 73.58, std 11.58, range [51.97, 91.69]

=== Feature glossary ===
Reading guide. The protein is described through the following features:

Foldseek 3Di. A 3Di character summarizes, for each residue, the relative orientation of the Cα frame of its nearest spatial neighbor. Because it encodes fold topology rather than chemistry, 3Di alignments detect remote structural similarity that sequence alignment misses.

Contact-map, Ramachandran, and PAE plots. Plot images: a contact map (which residues are close in 3D, as an N×N binary image), a Ramachandran scatter (backbone torsion angles, revealing secondary-structure composition at a glance), and — for AlphaFold structures — a PAE heatmap (pairwise prediction confidence).

Radius of gyration, Cα contacts, bounding box. Radius of gyration (Rg) is the root-mean-square distance of Cα atoms from their centroid — a single number for overall size and compactness. A globular domain of N residues has Rg ≈ 2.2·N^0.38 Å; an extended or disordered chain has a much larger Rg. The Cα contact count is the number of residue pairs whose Cα atoms are within 8 Å and are more than four positions apart in sequence — a standard proxy for tertiary packing density. The bounding box is the smallest axis-aligned box enclosing all Cα atoms.

Secondary structure (8-state, DSSP). Eight-state secondary structure (DSSP): H is the canonical α-helix, G the tighter 3₁₀-helix, I the wider π-helix; E/B are β-structure, T and S are turns and bends, and '-' is everything else. DSSP derives these from the pattern of main-chain N–H···O=C hydrogen bonds, not from the sequence.

B-factor. B-factor (Debye–Waller factor) reflects atomic displacement 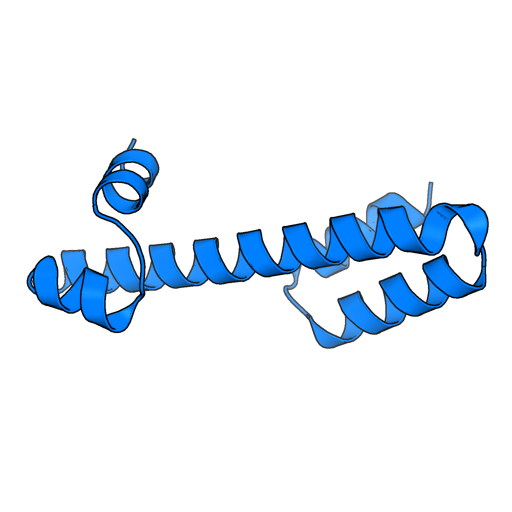in the crystal lattice. It is an experimental observable (units Å²), not a prediction; low values mean the atom is pinned down, high values mean it moves or is heterogeneous across the crystal.

pLDDT. pLDDT is the predicted lDDT-Cα score: AlphaFold's confidence that the local environment of each residue (all inter-atomic distances within 15 Å) is correctly placed. It is a per-residue number between 0 and 100, with higher meaning more reliable.

Nearest PDB structures. Nearest PDB neighbors are the top structural matches found by Foldseek when searching this structure against the entire Protein Data Bank. Each hit reports a TM-score (0 to 1; >0.5 almost always implies the same fold) and an E-value. These are *structural* homologs — they may share no detectable sequence similarity.

Solvent-accessible surface area. Accessible surface area quantifies burial. A residue with SASA near zero is packed into the hydrophobic core; one with SASA >100 Å² sits on the surface. Computed here via the Shrake–Rupley numerical algorithm with a 1.4 Å probe.

Rendered structure images. Structure images are PyMOL renders from six orthogonal camera directions. Cartoon representation draws helices as coils and strands as arrows; sticks shows the backbone as bonds; surface shows the solvent-excluded envelope. Rainbow coloring maps sequence position to hue (blue→red, N→C); chain coloring assigns a distinct color per polypeptide.

Backbone torsions (φ/ψ). φ (phi) and ψ (psi) are the two rotatable backbone dihedrals per residue: φ is the C(i-1)–N–Cα–C torsion, ψ is the N–Cα–C–N(i+1) torsion, both in degrees on (−180°, 180°]. α-helical residues cluster near (−60°, −45°); β-strand residues near (−120°, +130°). A Ramachandran plot is simply a scatter of (φ, ψ) for every residue.

Predicted aligned error. Predicted Aligned Error (PAE) is an AlphaFold confidence matrix: entry (i, j) is the expected error in the position of residue j, in ångströms, when the prediction is superimposed on the true structure at residue i. Low PAE within a block of residues means that block is internally rigid and well-predicted; high PAE between two blocks means their relative placement is uncertain even if each block individually is confident.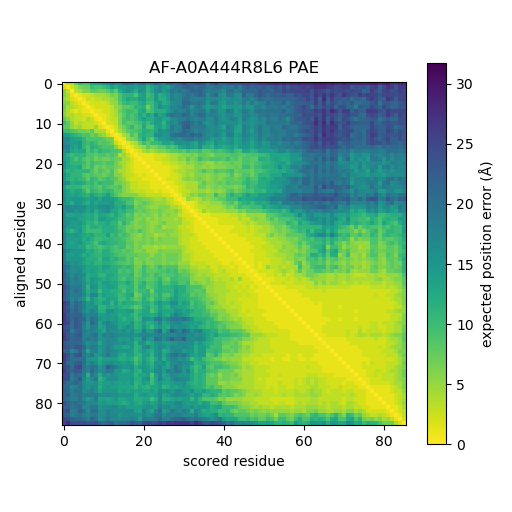

mmCIF coordinates. Structure coordinates are given as an mmCIF _atom_site loop: one row per atom with element, residue name, chain id, sequence number, and x/y/z position in Å. Only the four main-chain atoms per residue are included here; side chains are omitted to keep the record compact.

InterPro / GO / CATH / organism. Database cross-references. InterPro integrates a dozen domain/family signature databases into unified entries with residue-range hits. GO terms attach function/process/location labels with evidence codes. CATH codes position the fold in a four-level structural taxonomy. Organism is the NCBI-taxonomy species name.

Secondary structure (3-state, P-SEA). SS3 is a coarse helix/strand/coil call (letters a/b/c) made by the P-SEA algorithm from inter-Cα distances and dihedrals. It is less detailed than DSSP but needs only Cα positions.

Sequence. Sequence gives t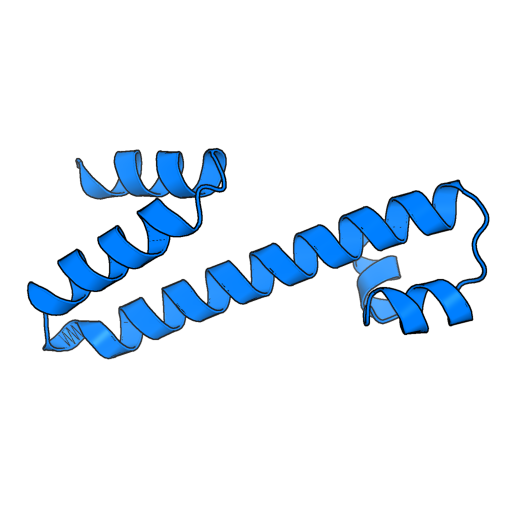he chain of amino acids in standard one-letter code (A=alanine, C=cysteine, …, Y=tyrosine), read N→C. It is the only feature that is directly encoded by the gene; all structural features are derived from the folded form of this sequence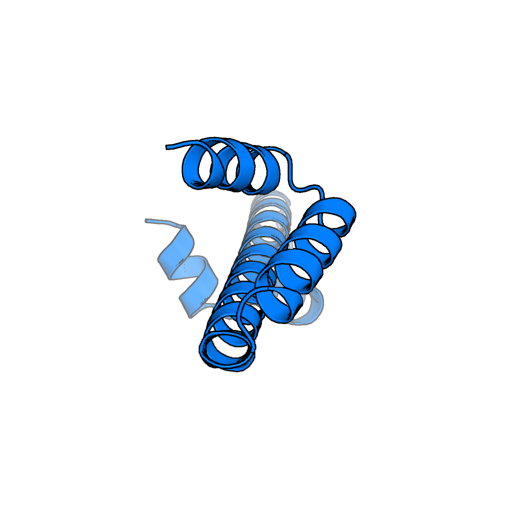.